Protein AF-A0A378I424-F1 (afdb_monomer_lite)

InterPro domains:
  IPR012902 Prokaryotic N-terminal methylation site [TIGR02532] (22-36)
  IPR013545 Type II secretion system protein GspG, C-terminal [PF08334] (87-137)
  IPR045584 Pilin-like [SSF54523] (88-138)

Foldseek 3Di:
DDDDDPPPDDDDDDDDDDPDPDDPPPVNVVVVVVVVVVVCCVVVPPPCVVVVVVVVVPDDDPDVVVVVVVVVVPPADPVCPVVVDPPLQVLLVVLQVVQCVQQVDGDDQVCKSVCLQDQDPDPVGGPRDDNSDPDHPLQWTWDADPNDTDIDGNVDPPPVPVPPVVVCVVVVVDPSD

Structure (mmCIF, N/CA/C/O backbone):
data_AF-A0A378I424-F1
#
_entry.id   AF-A0A378I424-F1
#
loop_
_atom_site.group_PDB
_atom_site.id
_atom_site.type_symbol
_atom_site.label_atom_id
_atom_site.label_alt_id
_atom_site.label_comp_id
_atom_site.label_asym_id
_atom_site.label_entity_id
_atom_site.label_seq_id
_atom_site.pdbx_PDB_ins_code
_atom_site.Cartn_x
_atom_site.Cartn_y
_atom_site.Cartn_z
_atom_site.occupancy
_atom_site.B_iso_or_equiv
_atom_site.auth_seq_id
_atom_site.auth_comp_id
_atom_site.auth_asym_id
_atom_site.auth_atom_id
_atom_site.pdbx_PDB_model_num
ATOM 1 N N . MET A 1 1 ? 49.996 -56.940 16.414 1.00 43.50 1 MET A N 1
ATOM 2 C CA . MET A 1 1 ? 50.485 -55.545 16.326 1.00 43.50 1 MET A CA 1
ATOM 3 C C . MET A 1 1 ? 49.310 -54.695 15.847 1.00 43.50 1 MET A C 1
ATOM 5 O O . MET A 1 1 ? 49.081 -54.644 14.656 1.00 43.50 1 MET A O 1
ATOM 9 N N . SER A 1 2 ? 48.329 -54.280 16.655 1.00 46.53 2 SER A N 1
ATOM 10 C CA . SER A 1 2 ? 48.355 -53.325 17.777 1.00 46.53 2 SER A CA 1
ATOM 11 C C . SER A 1 2 ? 49.338 -52.179 17.561 1.00 46.53 2 SER A C 1
ATOM 13 O O . SER A 1 2 ? 50.539 -52.419 17.642 1.00 46.53 2 SER A O 1
ATOM 15 N N . ILE A 1 3 ? 48.830 -50.975 17.277 1.00 44.88 3 ILE A N 1
ATOM 16 C CA . ILE A 1 3 ? 48.801 -49.848 18.229 1.00 44.88 3 ILE A CA 1
ATOM 17 C C . ILE A 1 3 ? 48.061 -48.660 17.571 1.00 44.88 3 ILE A C 1
ATOM 19 O O . ILE A 1 3 ? 48.469 -48.132 16.540 1.00 44.88 3 ILE A O 1
ATOM 23 N N . ARG A 1 4 ? 46.943 -48.260 18.198 1.00 52.00 4 ARG A N 1
ATOM 24 C CA . ARG A 1 4 ? 46.318 -46.929 18.101 1.00 52.00 4 ARG A CA 1
ATOM 25 C C . ARG A 1 4 ? 47.316 -45.891 18.620 1.00 52.00 4 ARG A C 1
ATOM 27 O O . ARG A 1 4 ? 47.856 -46.103 19.697 1.00 52.00 4 ARG A O 1
ATOM 34 N N . SER A 1 5 ? 47.533 -44.772 17.931 1.00 55.72 5 SER A N 1
ATOM 35 C CA . SER A 1 5 ? 48.423 -43.718 18.459 1.00 55.72 5 SER A CA 1
ATOM 36 C C . SER A 1 5 ? 48.121 -42.320 17.903 1.00 55.72 5 SER A C 1
ATOM 38 O O . SER A 1 5 ? 49.008 -41.661 17.369 1.00 55.72 5 SER A O 1
ATOM 40 N N . TRP A 1 6 ? 46.867 -41.869 17.996 1.00 43.72 6 TRP A N 1
ATOM 41 C CA . TRP A 1 6 ? 46.476 -40.497 17.618 1.00 43.72 6 TRP A CA 1
ATOM 42 C C . TRP A 1 6 ? 45.790 -39.725 18.771 1.00 43.72 6 TRP A C 1
ATOM 44 O O . TRP A 1 6 ? 45.160 -38.705 18.533 1.00 43.72 6 TRP A O 1
ATOM 54 N N . GLU A 1 7 ? 45.948 -40.156 20.032 1.00 52.97 7 GLU A N 1
ATOM 55 C CA . GLU A 1 7 ? 45.307 -39.536 21.216 1.00 52.97 7 GLU A CA 1
ATOM 56 C C . GLU A 1 7 ? 46.290 -38.980 22.274 1.00 52.97 7 GLU A C 1
ATOM 58 O O . GLU A 1 7 ? 46.062 -39.137 23.468 1.00 52.97 7 GLU A O 1
ATOM 63 N N . TYR A 1 8 ? 47.375 -38.293 21.893 1.00 55.12 8 TYR A N 1
ATOM 64 C CA . TYR A 1 8 ? 48.300 -37.711 22.893 1.00 55.12 8 TYR A CA 1
ATOM 65 C C . TYR A 1 8 ? 48.747 -36.265 22.648 1.00 55.12 8 TYR A C 1
ATOM 67 O O . TYR A 1 8 ? 49.902 -35.936 22.885 1.00 55.12 8 TYR A O 1
ATOM 75 N N . TRP A 1 9 ? 47.832 -35.370 22.264 1.00 42.31 9 TRP A N 1
ATOM 76 C CA . TRP A 1 9 ? 48.062 -33.920 22.418 1.00 42.31 9 TRP A CA 1
ATOM 77 C C . TRP A 1 9 ? 46.828 -33.163 22.927 1.00 42.31 9 TRP A C 1
ATOM 79 O O . TRP A 1 9 ? 46.537 -32.047 22.509 1.00 42.31 9 TRP A O 1
ATOM 89 N N . VAL A 1 10 ? 46.117 -33.761 23.885 1.00 54.47 10 VAL A N 1
ATOM 90 C CA . VAL A 1 10 ? 45.219 -33.026 24.782 1.00 54.47 10 VAL A CA 1
ATOM 91 C C . VAL A 1 10 ? 45.877 -33.063 26.163 1.00 54.47 10 VAL A C 1
ATOM 93 O O . VAL A 1 10 ? 46.121 -34.153 26.676 1.00 54.47 10 VAL A O 1
ATOM 96 N N . HIS A 1 11 ? 46.149 -31.881 26.731 1.00 53.56 11 HIS A N 1
ATOM 97 C CA . HIS A 1 11 ? 46.766 -31.580 28.043 1.00 53.56 11 HIS A CA 1
ATOM 98 C C . H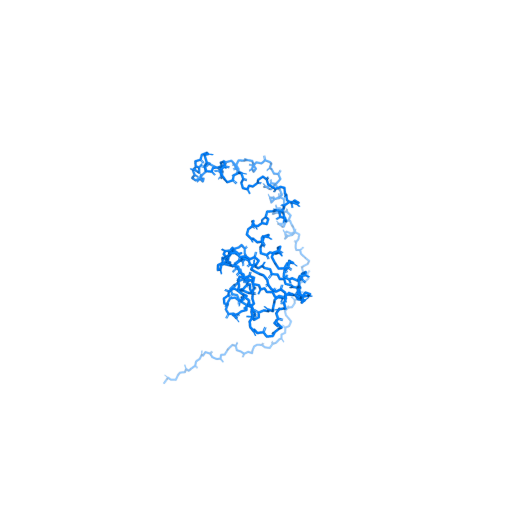IS A 1 11 ? 48.288 -31.329 28.076 1.00 53.56 11 HIS A C 1
ATOM 100 O O . HIS A 1 11 ? 49.056 -32.123 28.613 1.00 53.56 11 HIS A O 1
ATOM 106 N N . ALA A 1 12 ? 48.709 -30.132 27.655 1.00 52.84 12 ALA A N 1
ATOM 107 C CA . ALA A 1 12 ? 49.857 -29.468 28.279 1.00 52.84 12 ALA A CA 1
ATOM 108 C C . ALA A 1 12 ? 49.337 -28.386 29.256 1.00 52.84 12 ALA A C 1
ATOM 110 O O . ALA A 1 12 ? 48.545 -27.537 28.840 1.00 52.84 12 ALA A O 1
ATOM 111 N N . PRO A 1 13 ? 49.720 -28.417 30.548 1.00 53.84 13 PRO A N 1
ATOM 112 C CA . PRO A 1 13 ? 49.239 -27.482 31.562 1.00 53.84 13 PRO A CA 1
ATOM 113 C C . PRO A 1 13 ? 49.987 -26.139 31.523 1.00 53.84 13 PRO A C 1
ATOM 115 O O . PRO A 1 13 ? 51.194 -26.071 31.294 1.00 53.84 13 PRO A O 1
ATOM 118 N N . LEU A 1 14 ? 49.229 -25.076 31.791 1.00 63.03 14 LEU A N 1
ATOM 119 C CA . LEU A 1 14 ? 49.613 -23.664 31.837 1.00 63.03 14 LEU A CA 1
ATOM 120 C C . LEU A 1 14 ? 50.903 -23.393 32.629 1.00 63.03 14 LEU A C 1
ATOM 122 O O . LEU A 1 14 ? 50.974 -23.691 33.820 1.00 63.03 14 LEU A O 1
ATOM 126 N N . ARG A 1 15 ? 51.859 -22.683 32.018 1.00 53.28 15 ARG A N 1
ATOM 127 C CA . ARG A 1 15 ? 52.754 -21.768 32.742 1.00 53.28 15 ARG A CA 1
ATOM 128 C C . ARG A 1 15 ? 53.258 -20.657 31.821 1.00 53.28 15 ARG A C 1
ATOM 130 O O . ARG A 1 15 ? 53.981 -20.920 30.870 1.00 53.28 15 ARG A O 1
ATOM 137 N N . ASN A 1 16 ? 52.836 -19.435 32.145 1.00 48.44 16 ASN A N 1
ATOM 138 C CA . ASN A 1 16 ? 53.375 -18.130 31.759 1.00 48.44 16 ASN A CA 1
ATOM 139 C C . ASN A 1 16 ? 54.609 -18.154 30.847 1.00 48.44 16 ASN A C 1
ATOM 141 O O . ASN A 1 16 ? 55.742 -18.215 31.324 1.00 48.44 16 ASN A O 1
ATOM 145 N N . ILE A 1 17 ? 54.385 -17.966 29.548 1.00 50.22 17 ILE A N 1
ATOM 146 C CA . ILE A 1 17 ? 55.401 -17.384 28.676 1.00 50.22 17 ILE A CA 1
ATOM 147 C C . ILE A 1 17 ? 55.108 -15.887 28.647 1.00 50.22 17 ILE A C 1
ATOM 149 O O . ILE A 1 17 ? 54.232 -15.423 27.929 1.00 50.22 17 ILE A O 1
ATOM 153 N N . PHE A 1 18 ? 55.781 -15.187 29.557 1.00 50.66 18 PHE A N 1
ATOM 154 C CA . PHE A 1 18 ? 56.266 -13.818 29.418 1.00 50.66 18 PHE A CA 1
ATOM 155 C C . PHE A 1 18 ? 55.554 -12.948 28.366 1.00 50.66 18 PHE A C 1
ATOM 157 O O . PHE A 1 18 ? 55.851 -13.025 27.174 1.00 50.66 18 PHE A O 1
ATOM 164 N N . TYR A 1 19 ? 54.723 -12.011 28.839 1.00 45.47 19 TYR A N 1
ATOM 165 C CA . TYR A 1 19 ? 54.599 -10.708 28.188 1.00 45.47 19 TYR A CA 1
ATOM 166 C C . TYR A 1 19 ? 56.014 -10.139 28.068 1.00 45.47 19 TYR A C 1
ATOM 168 O O . TYR A 1 19 ? 56.591 -9.678 29.051 1.00 45.47 19 TYR A O 1
ATOM 176 N N . HIS A 1 20 ? 56.623 -10.256 26.892 1.00 39.72 20 HIS A N 1
ATOM 177 C CA . HIS A 1 20 ? 57.903 -9.620 26.657 1.00 39.72 20 HIS A CA 1
ATOM 178 C C . HIS A 1 20 ? 57.638 -8.115 26.569 1.00 39.72 20 HIS A C 1
ATOM 180 O O . HIS A 1 20 ? 56.918 -7.672 25.680 1.00 39.72 20 HIS A O 1
ATOM 186 N N . GLU A 1 21 ? 58.234 -7.351 27.487 1.00 50.88 21 GLU A N 1
ATOM 187 C CA . GLU A 1 21 ? 58.228 -5.882 27.623 1.00 50.88 21 GLU A CA 1
ATOM 188 C C . GLU A 1 21 ? 58.843 -5.134 26.416 1.00 50.88 21 GLU A C 1
ATOM 190 O O . GLU A 1 21 ? 59.567 -4.151 26.560 1.00 50.88 21 GLU A O 1
ATOM 195 N N . LYS A 1 22 ? 58.619 -5.601 25.189 1.00 54.66 22 LYS A N 1
ATOM 196 C CA . LYS A 1 22 ? 58.992 -4.876 23.979 1.00 54.66 22 LYS A CA 1
ATOM 197 C C . LYS A 1 22 ? 57.829 -3.955 23.658 1.00 54.66 22 LYS A C 1
ATOM 199 O O . LYS A 1 22 ? 56.868 -4.367 23.017 1.00 54.66 22 LYS A O 1
ATOM 204 N N . GLY A 1 23 ? 57.913 -2.713 24.137 1.00 61.25 23 GLY A N 1
ATOM 205 C CA . GLY A 1 23 ? 57.142 -1.624 23.544 1.00 61.25 23 GLY A CA 1
ATOM 206 C C . GLY A 1 23 ? 57.239 -1.729 22.022 1.00 61.25 23 GLY A C 1
ATOM 207 O O . GLY A 1 23 ? 58.305 -2.093 21.519 1.00 61.25 23 GLY A O 1
ATOM 208 N N . PHE A 1 24 ? 56.112 -1.494 21.339 1.00 59.94 24 PHE A N 1
ATOM 209 C CA . PHE A 1 24 ? 55.985 -1.500 19.878 1.00 59.94 24 PHE A CA 1
ATOM 210 C C . PHE A 1 24 ? 57.299 -1.028 19.263 1.00 59.94 24 PHE A C 1
ATOM 212 O O . PHE A 1 24 ? 57.731 0.104 19.509 1.00 59.94 24 PH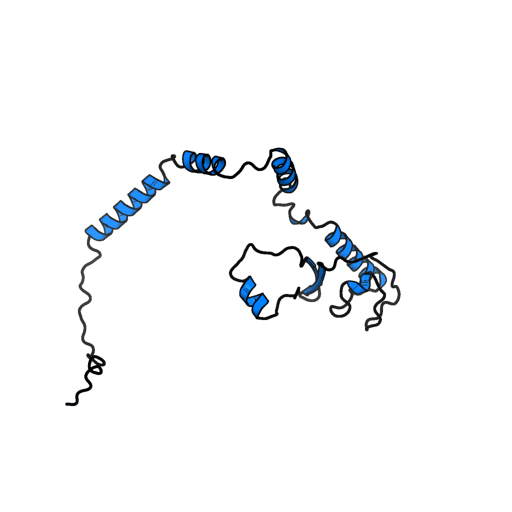E A O 1
ATOM 219 N N . THR A 1 25 ? 58.011 -1.933 18.598 1.00 75.94 25 THR A N 1
ATOM 220 C CA . THR A 1 25 ? 59.382 -1.627 18.195 1.00 75.94 25 THR A CA 1
ATOM 221 C C . THR A 1 25 ? 59.326 -0.433 17.244 1.00 75.94 25 THR A C 1
ATOM 223 O O . THR A 1 25 ? 58.438 -0.361 16.396 1.00 75.94 25 THR A O 1
ATOM 226 N N . MET A 1 26 ? 60.238 0.539 17.375 1.00 73.06 26 MET A N 1
ATOM 227 C CA . MET A 1 26 ? 60.223 1.760 16.541 1.00 73.06 26 MET A CA 1
ATOM 228 C C . MET A 1 26 ? 60.135 1.440 15.038 1.00 73.06 26 MET A C 1
ATOM 230 O O . MET A 1 26 ? 59.597 2.223 14.260 1.00 73.06 26 MET A O 1
ATOM 234 N N . ILE A 1 27 ? 60.612 0.259 14.638 1.00 85.31 27 ILE A N 1
ATOM 235 C CA . ILE A 1 27 ? 60.536 -0.237 13.269 1.00 85.31 27 ILE A CA 1
ATOM 236 C C . ILE A 1 27 ? 59.108 -0.607 12.830 1.00 85.31 27 ILE A C 1
ATOM 238 O O . ILE A 1 27 ? 58.742 -0.301 11.701 1.00 85.31 27 ILE A O 1
ATOM 242 N N . GLU A 1 28 ? 58.266 -1.175 13.699 1.00 81.25 28 GLU A N 1
ATOM 243 C CA . GLU A 1 28 ? 56.861 -1.482 13.382 1.00 81.25 28 GLU A CA 1
ATOM 244 C C . GLU A 1 28 ? 56.045 -0.204 13.159 1.00 81.25 28 GLU A C 1
ATOM 246 O O . GLU A 1 28 ? 55.270 -0.124 12.207 1.00 81.25 28 GLU A O 1
ATOM 251 N N . ILE A 1 29 ? 56.269 0.831 13.975 1.00 84.94 29 ILE A N 1
ATOM 252 C CA . ILE A 1 29 ? 55.592 2.128 13.814 1.00 84.94 29 ILE A CA 1
ATOM 253 C C . ILE A 1 29 ? 56.029 2.802 12.506 1.00 84.94 29 ILE A C 1
ATOM 255 O O . ILE A 1 29 ? 55.191 3.324 11.768 1.00 84.94 29 ILE A O 1
ATOM 259 N N . LEU A 1 30 ? 57.324 2.750 12.176 1.00 87.38 30 LEU A N 1
ATOM 260 C CA . LEU A 1 30 ? 57.843 3.291 10.918 1.00 87.38 30 LEU A CA 1
ATOM 261 C C . LEU A 1 30 ? 57.257 2.573 9.696 1.00 87.38 30 LEU A C 1
ATOM 263 O O . LEU A 1 30 ? 56.902 3.238 8.723 1.00 87.38 30 LEU A O 1
ATOM 267 N N . LEU A 1 31 ? 57.089 1.247 9.752 1.00 87.94 31 LEU A N 1
ATOM 268 C CA . LEU A 1 31 ? 56.455 0.487 8.671 1.00 87.94 31 LEU A CA 1
ATOM 269 C C . LEU A 1 31 ? 54.992 0.897 8.470 1.00 87.94 31 LEU A C 1
ATOM 271 O O . LEU A 1 31 ? 54.576 1.116 7.332 1.00 87.94 31 LEU A O 1
ATOM 275 N N . VAL A 1 32 ? 54.230 1.078 9.551 1.00 87.12 32 VAL A N 1
ATOM 276 C CA . VAL A 1 32 ? 52.831 1.530 9.467 1.00 87.12 32 VAL A CA 1
ATOM 277 C C . VAL A 1 32 ? 52.740 2.941 8.878 1.00 87.12 32 VAL A C 1
ATOM 279 O O . VAL A 1 32 ? 51.911 3.176 8.002 1.00 87.12 32 VAL A O 1
ATOM 282 N N . ILE A 1 33 ? 53.617 3.864 9.287 1.00 91.12 33 ILE A N 1
ATOM 283 C CA . ILE A 1 33 ? 53.636 5.243 8.770 1.00 91.12 33 ILE A CA 1
ATOM 284 C C . ILE A 1 33 ? 54.001 5.278 7.280 1.00 91.12 33 ILE A C 1
ATOM 286 O O . ILE A 1 33 ? 53.339 5.976 6.515 1.00 91.12 33 ILE A O 1
ATOM 290 N N . ILE A 1 34 ? 55.006 4.513 6.841 1.00 92.88 34 ILE A N 1
ATOM 291 C CA . ILE A 1 34 ? 55.406 4.451 5.424 1.00 92.88 34 ILE A CA 1
ATOM 292 C C . ILE A 1 34 ? 54.263 3.905 4.564 1.00 92.88 34 ILE A C 1
ATOM 294 O O . ILE A 1 34 ? 53.966 4.471 3.511 1.00 92.88 34 ILE A O 1
ATOM 298 N N . ILE A 1 35 ? 53.588 2.850 5.027 1.00 91.94 35 ILE A N 1
ATOM 299 C CA . ILE A 1 35 ? 52.420 2.282 4.345 1.00 91.94 35 ILE A CA 1
ATOM 300 C C . ILE A 1 35 ? 51.300 3.326 4.264 1.00 91.94 35 ILE A C 1
ATOM 302 O O . ILE A 1 35 ? 50.731 3.537 3.194 1.00 91.94 35 ILE A O 1
ATOM 306 N N . PHE A 1 36 ? 51.016 4.033 5.359 1.00 90.38 36 PHE A N 1
ATOM 307 C CA . PHE A 1 36 ? 49.969 5.053 5.393 1.00 90.38 36 PHE A CA 1
ATOM 308 C C . PHE A 1 36 ? 50.284 6.242 4.471 1.00 90.38 36 PHE A C 1
ATOM 310 O O . PHE A 1 36 ? 49.405 6.706 3.751 1.00 90.38 36 PHE A O 1
ATOM 317 N N . ILE A 1 37 ? 51.543 6.692 4.417 1.00 90.19 37 ILE A N 1
ATOM 318 C CA . ILE A 1 37 ? 52.000 7.744 3.494 1.00 90.19 37 ILE A CA 1
ATOM 319 C C . ILE A 1 37 ? 51.903 7.271 2.042 1.00 90.19 37 ILE A C 1
ATOM 321 O O . ILE A 1 37 ? 51.453 8.031 1.191 1.00 90.19 37 ILE A O 1
ATOM 325 N N . PHE A 1 38 ? 52.270 6.023 1.748 1.00 88.75 38 PHE A N 1
ATOM 326 C CA . PHE A 1 38 ? 52.137 5.448 0.409 1.00 88.75 38 PHE A CA 1
ATOM 327 C C . PHE A 1 38 ? 50.675 5.423 -0.050 1.00 88.75 38 PHE A C 1
ATOM 329 O O . PHE A 1 38 ? 50.370 5.851 -1.164 1.00 88.75 38 PHE A O 1
ATOM 336 N N . PHE A 1 39 ? 49.760 5.017 0.834 1.00 85.12 39 PHE A N 1
ATOM 337 C CA . PHE A 1 39 ? 48.325 5.092 0.575 1.00 85.12 39 PHE A CA 1
ATOM 338 C C . PHE A 1 39 ? 47.859 6.538 0.391 1.00 85.12 39 PHE A C 1
ATOM 340 O O . PHE A 1 39 ? 47.186 6.831 -0.591 1.00 85.12 39 PHE A O 1
ATOM 347 N N . ILE A 1 40 ? 48.269 7.469 1.253 1.00 84.25 40 ILE A N 1
ATOM 348 C CA . ILE A 1 40 ? 47.922 8.886 1.095 1.00 84.25 40 ILE A CA 1
ATOM 349 C C . ILE A 1 40 ? 48.431 9.424 -0.243 1.00 84.25 40 ILE A C 1
ATOM 351 O O . ILE A 1 40 ? 47.679 10.100 -0.922 1.00 84.25 40 ILE A O 1
ATOM 355 N N . VAL A 1 41 ? 49.649 9.105 -0.678 1.00 84.12 41 VAL A N 1
ATOM 356 C CA . VAL A 1 41 ? 50.190 9.571 -1.965 1.00 84.12 41 VAL A CA 1
ATOM 357 C C . VAL A 1 41 ? 49.431 8.957 -3.144 1.00 84.12 41 VAL A C 1
ATOM 359 O O . VAL A 1 41 ? 49.069 9.677 -4.071 1.00 84.12 41 VAL A O 1
ATOM 362 N N . ILE A 1 42 ? 49.117 7.661 -3.102 1.00 79.69 42 ILE A N 1
ATOM 363 C CA . ILE A 1 42 ? 48.312 7.001 -4.143 1.00 79.69 42 ILE A CA 1
ATOM 364 C C . ILE A 1 42 ? 46.915 7.618 -4.248 1.00 79.69 42 ILE A C 1
ATOM 366 O O . ILE A 1 42 ? 46.424 7.840 -5.354 1.00 79.69 42 ILE A O 1
ATOM 370 N N . PHE A 1 43 ? 46.281 7.906 -3.112 1.00 73.00 43 PHE A N 1
ATOM 371 C CA . PHE A 1 43 ? 44.915 8.426 -3.063 1.00 73.00 43 PHE A CA 1
ATOM 372 C C . PHE A 1 43 ? 44.833 9.960 -3.192 1.00 73.00 43 PHE A C 1
ATOM 374 O O . PHE A 1 43 ? 43.800 10.471 -3.620 1.00 73.00 43 PHE A O 1
ATOM 381 N N . ALA A 1 44 ? 45.901 10.700 -2.872 1.00 72.06 44 ALA A N 1
ATOM 382 C CA . ALA A 1 44 ? 45.962 12.164 -2.942 1.00 72.06 44 ALA A CA 1
ATOM 383 C C . ALA A 1 44 ? 46.604 12.698 -4.230 1.00 72.06 44 ALA A C 1
ATOM 385 O O . ALA A 1 44 ? 46.474 13.890 -4.511 1.00 72.06 44 ALA A O 1
ATOM 386 N N . LEU A 1 45 ? 47.270 11.864 -5.040 1.00 65.31 45 LEU A N 1
ATOM 387 C CA . LEU A 1 45 ? 47.695 12.286 -6.373 1.00 65.31 45 LEU A CA 1
ATOM 388 C C . LEU A 1 45 ? 46.459 12.399 -7.287 1.00 65.31 45 LEU A C 1
ATOM 390 O O . LEU A 1 45 ? 45.748 11.412 -7.499 1.00 65.31 45 LEU A O 1
ATOM 394 N N . PRO A 1 46 ? 46.177 13.584 -7.864 1.00 61.06 46 PRO A N 1
ATOM 395 C CA . PRO A 1 46 ? 44.995 13.838 -8.680 1.00 61.06 46 PRO A CA 1
ATOM 396 C C . PRO A 1 46 ? 45.186 13.240 -10.083 1.00 61.06 46 PRO A C 1
ATOM 398 O O . PRO A 1 46 ? 45.322 13.947 -11.077 1.00 61.06 46 PRO A O 1
ATOM 401 N N . GLY A 1 47 ? 45.223 11.910 -10.158 1.00 60.00 47 GLY A N 1
ATOM 402 C CA . GLY A 1 47 ? 45.356 11.120 -11.383 1.00 60.00 47 GLY A CA 1
ATOM 403 C C . GLY A 1 47 ? 44.222 10.113 -11.598 1.00 60.00 47 GLY A C 1
ATOM 404 O O . GLY A 1 47 ? 44.173 9.463 -12.636 1.00 60.00 47 GLY A O 1
ATOM 405 N N . TYR A 1 48 ? 43.254 10.013 -10.681 1.00 56.59 48 TYR A N 1
ATOM 406 C CA . TYR A 1 48 ? 42.083 9.135 -10.837 1.00 56.59 48 TYR A CA 1
ATOM 407 C C . TYR A 1 48 ? 41.119 9.590 -11.955 1.00 56.59 48 TYR A C 1
ATOM 409 O O . TYR A 1 48 ? 40.215 8.848 -12.342 1.00 56.59 48 TYR A O 1
ATOM 417 N N . LYS A 1 49 ? 41.323 10.788 -12.531 1.00 55.88 49 LYS A N 1
ATOM 418 C CA . LYS A 1 49 ? 40.513 11.327 -13.641 1.00 55.88 49 LYS A CA 1
ATOM 419 C C . LYS A 1 49 ? 40.571 10.477 -14.917 1.00 55.88 49 LYS A C 1
ATOM 421 O O . LYS A 1 49 ? 39.650 10.562 -15.727 1.00 55.88 49 LYS A O 1
ATOM 426 N N . LEU A 1 50 ? 41.608 9.655 -15.104 1.00 55.22 50 LEU A N 1
ATOM 427 C CA . LEU A 1 50 ? 41.665 8.713 -16.229 1.00 55.22 50 LEU A CA 1
ATOM 428 C C . LEU A 1 50 ? 40.847 7.434 -15.985 1.00 55.22 50 LEU A C 1
ATOM 430 O O . LEU A 1 50 ? 40.346 6.854 -16.945 1.00 55.22 50 LEU A O 1
ATOM 434 N N . TYR A 1 51 ? 40.662 7.021 -14.727 1.00 52.81 51 TYR A N 1
ATOM 435 C CA . TYR A 1 51 ? 39.934 5.794 -14.388 1.00 52.81 51 TYR A CA 1
ATOM 436 C C . TYR A 1 51 ? 38.445 5.901 -14.742 1.00 52.81 51 TYR A C 1
ATOM 438 O O . TYR A 1 51 ? 37.890 5.016 -15.388 1.00 52.81 51 TYR A O 1
ATOM 446 N N . HIS A 1 52 ? 37.824 7.043 -14.428 1.00 55.28 52 HIS A N 1
ATOM 447 C CA . HIS A 1 52 ? 36.449 7.348 -14.840 1.00 55.28 52 HIS A CA 1
ATOM 448 C C . HIS A 1 52 ? 36.284 7.352 -16.371 1.00 55.28 52 HIS A C 1
ATOM 450 O O . HIS A 1 52 ? 35.256 6.927 -16.887 1.00 55.28 52 HIS A O 1
ATOM 456 N N . LYS A 1 53 ? 37.298 7.827 -17.107 1.00 55.59 53 LYS A N 1
ATOM 457 C CA . LYS A 1 53 ? 37.229 7.983 -18.566 1.00 55.59 53 LYS A CA 1
ATOM 458 C C . LYS A 1 53 ? 37.349 6.654 -19.318 1.00 55.59 53 LYS A C 1
ATOM 460 O O . LYS A 1 53 ? 36.732 6.492 -20.360 1.00 55.59 53 LYS A O 1
ATOM 465 N N . TRP A 1 54 ? 38.130 5.705 -18.805 1.00 52.34 54 TRP A N 1
ATOM 466 C CA . TRP A 1 54 ? 38.242 4.378 -19.418 1.00 52.34 54 TRP A CA 1
ATOM 467 C C . TRP A 1 54 ? 36.985 3.527 -19.168 1.00 52.34 54 TRP A C 1
ATOM 469 O O . TRP A 1 54 ? 36.519 2.831 -20.067 1.00 52.34 54 TRP A O 1
ATOM 479 N N . PHE A 1 55 ? 36.371 3.649 -17.985 1.00 57.25 55 PHE A N 1
ATOM 480 C CA . PHE A 1 55 ? 35.151 2.910 -17.640 1.00 57.25 55 PHE A CA 1
ATOM 481 C C . PHE A 1 55 ? 33.889 3.378 -18.387 1.00 57.25 55 PHE A C 1
ATOM 483 O O . PHE A 1 55 ? 32.964 2.585 -18.548 1.00 57.25 55 PHE A O 1
ATOM 490 N N . SER A 1 56 ? 33.837 4.622 -18.880 1.00 54.09 56 SER A N 1
ATOM 491 C CA . SER A 1 56 ? 32.709 5.107 -19.694 1.00 54.09 56 SER A CA 1
ATOM 492 C C . SER A 1 56 ? 32.715 4.592 -21.136 1.00 54.09 56 SER A C 1
ATOM 494 O O . SER A 1 56 ? 31.679 4.623 -21.791 1.00 54.09 56 SER A O 1
ATOM 496 N N . GLU A 1 57 ? 33.863 4.127 -21.632 1.00 52.72 57 GLU A N 1
ATOM 497 C CA . GLU A 1 57 ? 34.054 3.755 -23.042 1.00 52.72 57 GLU A CA 1
ATOM 498 C C . GLU A 1 57 ? 33.878 2.243 -23.290 1.00 52.72 57 GLU A C 1
ATOM 500 O O . GLU A 1 57 ? 33.642 1.816 -24.415 1.00 52.72 57 GLU A O 1
ATOM 505 N N . ALA A 1 58 ? 33.986 1.416 -22.242 1.00 54.75 58 ALA A N 1
ATOM 506 C CA . ALA A 1 58 ? 33.968 -0.048 -22.349 1.00 54.75 58 ALA A CA 1
ATOM 507 C C . ALA A 1 58 ? 32.575 -0.686 -22.159 1.00 54.75 58 ALA A C 1
ATOM 509 O O . ALA A 1 58 ? 32.431 -1.899 -22.309 1.00 54.75 58 ALA A O 1
ATOM 510 N N . SER A 1 59 ? 31.548 0.107 -21.835 1.00 55.44 59 SER A N 1
ATOM 511 C CA . SER A 1 59 ? 30.163 -0.367 -21.741 1.00 55.44 59 SER A CA 1
ATOM 512 C C . SER A 1 59 ? 29.456 -0.150 -23.080 1.00 55.44 59 SER A C 1
ATOM 514 O O . SER A 1 59 ? 29.460 0.955 -23.616 1.00 55.44 59 SER A O 1
ATOM 516 N N . SER A 1 60 ? 28.879 -1.217 -23.635 1.00 62.66 60 SER A N 1
ATOM 517 C CA . SER A 1 60 ? 28.157 -1.253 -24.916 1.00 62.66 60 SER A CA 1
ATOM 518 C C . SER A 1 60 ? 27.282 -0.011 -25.163 1.00 62.66 60 SER A C 1
ATOM 520 O O . SER A 1 60 ? 26.544 0.380 -24.251 1.00 62.66 60 SER A O 1
ATOM 522 N N . PRO A 1 61 ? 27.280 0.585 -26.373 1.00 54.66 61 PRO A N 1
ATOM 523 C CA . PRO A 1 61 ? 26.501 1.786 -26.635 1.00 54.66 61 PRO A CA 1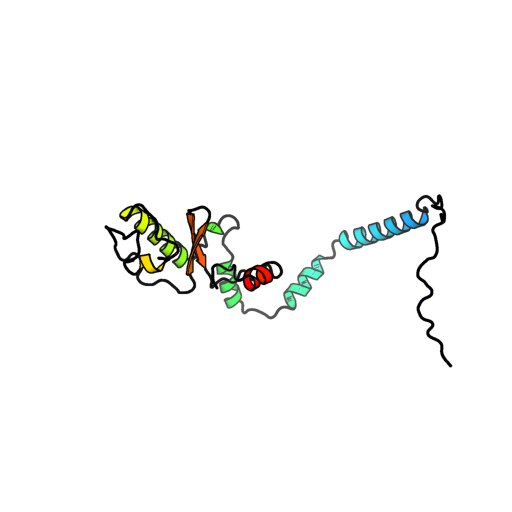
ATOM 524 C C . PRO A 1 61 ? 25.007 1.452 -26.646 1.00 54.66 61 PRO A C 1
ATOM 526 O O . PRO A 1 61 ? 24.463 0.958 -27.632 1.00 54.66 61 PRO A O 1
ATOM 529 N N . ILE A 1 62 ? 24.326 1.765 -25.545 1.00 59.25 62 ILE A N 1
ATOM 530 C CA . ILE A 1 62 ? 22.894 2.060 -25.562 1.00 59.25 62 ILE A CA 1
ATOM 531 C C . ILE A 1 62 ? 22.711 3.138 -26.637 1.00 59.25 62 ILE A C 1
ATOM 533 O O . ILE A 1 62 ? 23.394 4.164 -26.609 1.00 59.25 62 ILE A O 1
ATOM 537 N N . THR A 1 63 ? 21.867 2.887 -27.640 1.00 61.38 63 THR A N 1
ATOM 538 C CA . THR A 1 63 ? 21.638 3.860 -28.713 1.00 61.38 63 THR A CA 1
ATOM 539 C C . THR A 1 63 ? 21.179 5.181 -28.099 1.00 61.38 63 THR A C 1
ATOM 541 O O . THR A 1 63 ? 20.456 5.202 -27.104 1.00 61.38 63 THR A O 1
ATOM 544 N N . LYS A 1 64 ? 21.600 6.307 -28.681 1.00 65.38 64 LYS A N 1
ATOM 545 C CA . LYS A 1 64 ? 21.315 7.651 -28.144 1.00 65.38 64 LYS A CA 1
ATOM 546 C C . LYS A 1 64 ? 19.812 7.900 -27.917 1.00 65.38 64 LYS A C 1
ATOM 548 O O . LYS A 1 64 ? 19.443 8.649 -27.021 1.00 65.38 64 LYS A O 1
ATOM 553 N N . GLU A 1 65 ? 18.958 7.203 -28.665 1.00 65.31 65 GLU A N 1
ATOM 554 C CA . GLU A 1 65 ? 17.501 7.172 -28.488 1.00 65.31 65 GLU A CA 1
ATOM 555 C C . GLU A 1 65 ? 17.066 6.455 -27.199 1.00 65.31 65 GLU A C 1
ATOM 557 O O . GLU A 1 65 ? 16.222 6.952 -26.456 1.00 65.31 65 GLU A O 1
ATOM 562 N N . GLN A 1 66 ? 17.672 5.309 -26.875 1.00 61.62 66 GLN A N 1
ATOM 563 C CA . GLN A 1 66 ? 17.418 4.623 -25.607 1.00 61.62 66 GLN A CA 1
ATOM 564 C C . GLN A 1 66 ? 17.992 5.390 -24.416 1.00 61.62 66 GLN A C 1
ATOM 566 O O . GLN A 1 66 ? 17.398 5.393 -23.341 1.00 61.62 66 GLN A O 1
ATOM 571 N N . GLN A 1 67 ? 19.087 6.120 -24.615 1.00 59.47 67 GLN A N 1
ATOM 572 C CA . GLN A 1 67 ? 19.620 7.038 -23.612 1.00 59.47 67 GLN A CA 1
ATOM 573 C C . GLN A 1 67 ? 18.670 8.203 -23.328 1.00 59.47 67 GLN A C 1
ATOM 575 O O . GLN A 1 67 ? 18.497 8.547 -22.163 1.00 59.47 67 GLN A O 1
ATOM 580 N N . GLN A 1 68 ? 17.972 8.731 -24.337 1.00 63.34 68 GLN A N 1
ATOM 581 C CA . GLN A 1 68 ? 16.902 9.711 -24.125 1.00 63.34 68 GLN A CA 1
ATOM 582 C C . GLN A 1 68 ? 15.693 9.113 -23.393 1.00 63.34 68 GLN A C 1
ATOM 584 O O . GLN A 1 68 ? 15.155 9.765 -22.501 1.00 63.34 68 GLN A O 1
ATOM 589 N N . MET A 1 69 ? 15.314 7.863 -23.685 1.00 54.19 69 MET A N 1
ATOM 590 C CA . MET A 1 69 ? 14.227 7.175 -22.965 1.00 54.19 69 MET A CA 1
ATOM 591 C C . MET A 1 69 ? 14.574 6.857 -21.498 1.00 54.19 69 MET A C 1
ATOM 593 O O . MET A 1 69 ? 13.704 6.895 -20.626 1.00 54.19 69 MET A O 1
ATOM 597 N N . ILE A 1 70 ? 15.844 6.575 -21.197 1.00 62.59 70 ILE A N 1
ATOM 598 C CA . ILE A 1 70 ? 16.329 6.349 -19.826 1.00 62.59 70 ILE A CA 1
ATOM 599 C C . ILE A 1 70 ? 16.494 7.687 -19.084 1.00 62.59 70 ILE A C 1
ATOM 601 O O . ILE A 1 70 ? 16.094 7.798 -17.926 1.00 62.59 70 ILE A O 1
ATOM 605 N N . GLN A 1 71 ? 16.983 8.733 -19.756 1.00 59.69 71 GLN A N 1
ATOM 606 C CA . GLN A 1 71 ? 17.148 10.074 -19.178 1.00 59.69 71 GLN A CA 1
ATOM 607 C C . GLN A 1 71 ? 15.813 10.773 -18.898 1.00 59.69 71 GLN A C 1
ATOM 609 O O . GLN A 1 71 ? 15.684 11.438 -17.866 1.00 59.69 71 GLN A O 1
ATOM 614 N N . SER A 1 72 ? 14.783 10.555 -19.725 1.00 57.22 72 SER A N 1
ATOM 615 C CA . SER A 1 72 ? 13.426 11.028 -19.417 1.00 57.22 72 SER A CA 1
ATOM 616 C C . SER A 1 72 ? 12.843 10.377 -18.161 1.00 57.22 72 SER A C 1
ATOM 618 O O . SER A 1 72 ? 11.920 10.917 -17.562 1.00 57.22 72 SER A O 1
ATOM 620 N N . LYS A 1 73 ? 13.396 9.236 -17.733 1.00 61.75 73 LYS A N 1
ATOM 621 C CA . LYS A 1 73 ? 12.984 8.531 -16.517 1.00 61.75 73 LYS A CA 1
ATOM 622 C C . LYS A 1 73 ? 13.727 9.002 -15.257 1.00 61.75 73 LYS A C 1
ATOM 624 O O . LYS A 1 73 ? 13.328 8.628 -14.162 1.00 61.75 73 LYS A O 1
ATOM 629 N N . GLN A 1 74 ? 14.796 9.795 -15.397 1.00 58.50 74 GLN A N 1
ATOM 630 C CA . GLN A 1 74 ? 15.714 10.158 -14.303 1.00 58.50 74 GLN A CA 1
ATOM 631 C C . GLN A 1 74 ? 15.828 11.670 -14.030 1.00 58.50 74 GLN A C 1
ATOM 633 O O . GLN A 1 74 ? 16.612 12.070 -13.176 1.00 58.50 74 GLN A O 1
ATOM 638 N N . THR A 1 75 ? 15.036 12.523 -14.689 1.00 43.66 75 THR A N 1
ATOM 639 C CA . THR A 1 75 ? 14.979 13.973 -14.390 1.00 43.66 75 THR A CA 1
ATOM 640 C C . THR A 1 75 ? 13.837 14.284 -13.423 1.00 43.66 75 THR A C 1
ATOM 642 O O . THR A 1 75 ? 12.953 15.081 -13.717 1.00 43.66 75 THR A O 1
ATOM 645 N N . ILE A 1 76 ? 13.811 13.604 -12.280 1.00 55.69 76 ILE A N 1
ATOM 646 C CA . ILE A 1 76 ? 12.891 13.928 -11.190 1.00 55.69 76 ILE A CA 1
ATOM 647 C C . ILE A 1 76 ? 13.756 14.048 -9.935 1.00 55.69 76 ILE A C 1
ATOM 649 O O . ILE A 1 76 ? 14.424 13.094 -9.545 1.00 55.69 76 ILE A O 1
ATOM 653 N N . GLU A 1 77 ? 13.849 15.272 -9.408 1.00 56.09 77 GLU A N 1
ATOM 654 C CA . GLU A 1 77 ? 14.672 15.666 -8.259 1.00 56.09 77 GLU A CA 1
ATOM 655 C C . GLU A 1 77 ? 14.595 14.662 -7.093 1.00 56.09 77 GLU A C 1
ATOM 657 O O . GLU A 1 77 ? 13.529 14.108 -6.830 1.00 56.09 77 GLU A O 1
ATOM 662 N N . PRO A 1 78 ? 15.668 14.480 -6.301 1.00 50.12 78 PRO A N 1
ATOM 663 C CA . PRO A 1 78 ? 15.665 13.565 -5.155 1.00 50.12 78 PRO A CA 1
ATOM 664 C C . PRO A 1 78 ? 14.738 13.989 -3.994 1.00 50.12 78 PRO A C 1
ATOM 666 O O . PRO A 1 78 ? 14.608 13.242 -3.031 1.00 50.12 78 PRO A O 1
ATOM 669 N N . ALA A 1 79 ? 14.068 15.146 -4.079 1.00 47.91 79 ALA A N 1
ATOM 670 C CA . ALA A 1 79 ? 12.966 15.547 -3.191 1.00 47.91 79 ALA A CA 1
ATOM 671 C C . ALA A 1 79 ? 11.565 15.177 -3.739 1.00 47.91 79 ALA A C 1
ATOM 673 O O . ALA A 1 79 ? 10.572 15.326 -3.039 1.00 47.91 79 ALA A O 1
ATOM 674 N N . LEU A 1 80 ? 11.496 14.692 -4.980 1.00 53.31 80 LEU A N 1
ATOM 675 C CA . LEU A 1 80 ? 10.295 14.487 -5.798 1.00 53.31 80 LEU A CA 1
ATOM 676 C C . LEU A 1 80 ? 10.115 12.989 -6.149 1.00 53.31 80 LEU A C 1
ATOM 678 O O . LEU A 1 80 ? 9.322 12.610 -7.005 1.00 53.31 80 LEU A O 1
ATOM 682 N N . VAL A 1 81 ? 10.853 12.101 -5.470 1.00 52.97 81 VAL A N 1
ATOM 683 C CA . VAL A 1 81 ? 10.725 10.636 -5.607 1.00 52.97 81 VAL A CA 1
ATOM 684 C C . VAL A 1 81 ? 9.433 10.120 -4.960 1.00 52.97 81 VAL A C 1
ATOM 686 O O . VAL A 1 81 ? 8.895 9.111 -5.410 1.00 52.97 81 VAL A O 1
ATOM 689 N N . ASP A 1 82 ? 8.869 10.853 -3.994 1.00 49.53 82 ASP A N 1
ATOM 690 C CA . ASP A 1 82 ? 7.502 10.617 -3.507 1.00 49.53 82 ASP A CA 1
ATOM 691 C C . ASP A 1 82 ? 6.434 10.918 -4.586 1.00 49.53 82 ASP A C 1
ATOM 693 O O . ASP A 1 82 ? 5.330 10.369 -4.529 1.00 49.53 82 ASP A O 1
ATOM 697 N N . ASP A 1 83 ? 6.773 11.722 -5.603 1.00 48.94 83 ASP A N 1
ATOM 698 C CA . ASP A 1 83 ? 5.861 12.161 -6.668 1.00 48.94 83 ASP A CA 1
ATOM 699 C C . ASP A 1 83 ? 5.903 11.271 -7.924 1.00 48.94 83 ASP A C 1
ATOM 701 O O . ASP A 1 83 ? 4.983 11.329 -8.744 1.00 48.94 83 ASP A O 1
ATOM 705 N N . VAL A 1 84 ? 6.880 10.359 -8.067 1.00 57.06 84 VAL A N 1
ATOM 706 C CA . VAL A 1 84 ? 6.839 9.293 -9.100 1.00 57.06 84 VAL A CA 1
ATOM 707 C C . VAL A 1 84 ? 6.065 8.093 -8.579 1.00 57.06 84 VAL A C 1
ATOM 709 O O . VAL A 1 84 ? 6.497 6.941 -8.625 1.00 57.06 84 VAL A O 1
ATOM 712 N N . LYS A 1 85 ? 4.891 8.369 -8.032 1.00 66.00 85 LYS A N 1
ATOM 713 C CA . LYS A 1 85 ? 3.973 7.328 -7.624 1.00 66.00 85 LYS A CA 1
ATOM 714 C C . LYS A 1 85 ? 3.279 6.803 -8.867 1.00 66.00 85 LYS A C 1
ATOM 716 O O . LYS A 1 85 ? 2.694 7.584 -9.618 1.00 66.00 85 LYS A O 1
ATOM 721 N N . ASP A 1 86 ? 3.342 5.491 -9.099 1.00 75.12 86 ASP A N 1
ATOM 722 C CA . ASP A 1 86 ? 2.706 4.890 -10.271 1.00 75.12 86 ASP A CA 1
ATOM 723 C C . ASP A 1 86 ? 1.265 5.392 -10.400 1.00 75.12 86 ASP A C 1
ATOM 725 O O . ASP A 1 86 ? 0.487 5.342 -9.444 1.00 75.12 86 ASP A O 1
ATOM 729 N N . ALA A 1 87 ? 0.870 5.852 -11.590 1.00 81.56 87 ALA A N 1
ATOM 730 C CA . ALA A 1 87 ? -0.476 6.391 -11.808 1.00 81.56 87 ALA A CA 1
ATOM 731 C C . ALA A 1 87 ? -1.578 5.400 -11.375 1.00 81.56 87 ALA A C 1
ATOM 733 O O . ALA A 1 87 ? -2.647 5.792 -10.907 1.00 81.56 87 ALA A O 1
ATOM 734 N N . LYS A 1 88 ? -1.293 4.095 -11.480 1.00 86.88 88 LYS A N 1
ATOM 735 C CA . LYS A 1 88 ? -2.158 3.015 -10.989 1.00 86.88 88 LYS A CA 1
ATOM 736 C C . LYS A 1 88 ? -2.217 2.956 -9.463 1.00 86.88 88 LYS A C 1
ATOM 738 O O . LYS A 1 88 ? -3.303 2.798 -8.916 1.00 86.88 88 LYS A O 1
ATOM 743 N N . LEU A 1 89 ? -1.080 3.102 -8.787 1.00 88.94 89 LEU A N 1
ATOM 744 C CA . LEU A 1 89 ? -0.999 3.129 -7.330 1.00 88.94 89 LEU A CA 1
ATOM 745 C C . LEU A 1 89 ? -1.801 4.309 -6.764 1.00 88.94 89 LEU A C 1
ATOM 747 O O . LEU A 1 89 ? -2.638 4.111 -5.886 1.00 88.94 89 LEU A O 1
ATOM 751 N N . LEU A 1 90 ? -1.633 5.502 -7.341 1.00 88.69 90 LEU A N 1
ATOM 752 C CA . LEU A 1 90 ? -2.427 6.688 -6.998 1.00 88.69 90 LEU A CA 1
ATOM 753 C C . LEU A 1 90 ? -3.933 6.455 -7.177 1.00 88.69 90 LEU A C 1
ATOM 755 O O . LEU A 1 90 ? -4.729 6.791 -6.301 1.00 88.69 90 LEU A O 1
ATOM 759 N N . ALA A 1 91 ? -4.340 5.850 -8.296 1.00 90.62 91 ALA A N 1
ATOM 760 C CA . ALA A 1 91 ? -5.747 5.552 -8.552 1.00 90.62 91 ALA A CA 1
ATOM 761 C C . ALA A 1 91 ? -6.340 4.590 -7.508 1.00 90.62 91 ALA A C 1
ATOM 763 O O . ALA A 1 91 ? -7.466 4.797 -7.052 1.00 90.62 91 ALA A O 1
ATOM 764 N N . ILE A 1 92 ? -5.584 3.564 -7.102 1.00 93.44 92 ILE A N 1
ATOM 765 C CA . ILE A 1 92 ? -6.016 2.607 -6.076 1.00 93.44 92 ILE A CA 1
ATOM 766 C C . ILE A 1 92 ? -6.144 3.290 -4.711 1.00 93.44 92 ILE A C 1
ATOM 768 O O . ILE A 1 92 ? -7.124 3.066 -4.003 1.00 93.44 92 ILE A O 1
ATOM 772 N N . GLU A 1 93 ? -5.200 4.148 -4.339 1.00 92.44 93 GLU A N 1
ATOM 773 C CA . GLU A 1 93 ? -5.275 4.880 -3.073 1.00 92.44 93 GLU A CA 1
ATOM 774 C C . GLU A 1 93 ? -6.441 5.861 -3.019 1.00 92.44 93 GLU A C 1
ATOM 776 O O . GLU A 1 93 ? -7.151 5.926 -2.014 1.00 92.44 93 GLU A O 1
ATOM 781 N N . ASN A 1 94 ? -6.688 6.580 -4.112 1.00 93.69 94 ASN A N 1
ATOM 782 C CA . ASN A 1 94 ? -7.848 7.455 -4.218 1.00 93.69 94 ASN A CA 1
ATOM 783 C C . ASN A 1 94 ? -9.150 6.654 -4.102 1.00 93.69 94 ASN A C 1
ATOM 785 O O . ASN A 1 94 ? -10.043 7.046 -3.353 1.00 93.69 94 ASN A O 1
ATOM 789 N N . ALA A 1 95 ? -9.236 5.492 -4.756 1.00 95.12 95 ALA A N 1
ATOM 790 C CA . ALA A 1 95 ? -10.376 4.587 -4.627 1.00 95.12 95 ALA A CA 1
ATOM 791 C C . ALA A 1 95 ? -10.574 4.088 -3.184 1.00 95.12 95 ALA A C 1
ATOM 793 O O . ALA A 1 95 ? -11.705 4.053 -2.702 1.00 95.12 95 ALA A O 1
ATOM 794 N N . LEU A 1 96 ? -9.496 3.758 -2.464 1.00 95.31 96 LEU A N 1
ATOM 795 C CA . LEU A 1 96 ? -9.567 3.402 -1.042 1.00 95.31 96 LEU A CA 1
ATOM 796 C C . LEU A 1 96 ? -10.098 4.563 -0.195 1.00 95.31 96 LEU A C 1
ATOM 798 O O . LEU A 1 96 ? -10.907 4.348 0.709 1.00 95.31 96 LEU A O 1
ATOM 802 N N . ASN A 1 97 ? -9.659 5.789 -0.479 1.00 95.19 97 ASN A N 1
ATOM 803 C CA . ASN A 1 97 ? -10.132 6.974 0.228 1.00 95.19 97 ASN A CA 1
ATOM 804 C C . ASN A 1 97 ? -11.619 7.226 -0.032 1.00 95.19 97 ASN A C 1
ATOM 806 O O . ASN A 1 97 ? -12.350 7.458 0.927 1.00 95.19 97 ASN A O 1
ATOM 810 N N . PHE A 1 98 ? -12.090 7.100 -1.275 1.00 95.56 98 PHE A N 1
ATOM 811 C CA . PHE A 1 98 ? -13.519 7.197 -1.588 1.00 95.56 98 PHE A CA 1
ATOM 812 C C . PHE A 1 98 ? -14.339 6.103 -0.905 1.00 95.56 98 PHE A C 1
ATOM 814 O O . PHE A 1 98 ? -15.344 6.409 -0.271 1.00 95.56 98 PHE A O 1
ATOM 821 N N . TYR A 1 99 ? -13.861 4.855 -0.918 1.00 95.44 99 TYR A N 1
ATOM 822 C CA . TYR A 1 99 ? -14.509 3.762 -0.192 1.00 95.44 99 TYR A CA 1
ATOM 823 C C . TYR A 1 99 ? -14.703 4.105 1.291 1.00 95.44 99 TYR A C 1
ATOM 825 O O . TYR A 1 99 ? -15.785 3.893 1.845 1.00 95.44 99 TYR A O 1
ATOM 833 N N . LYS A 1 100 ? -13.669 4.665 1.934 1.00 94.12 100 LYS A N 1
ATOM 834 C CA . LYS A 1 100 ? -13.751 5.115 3.326 1.00 94.12 100 LYS A CA 1
ATOM 835 C C . LYS A 1 100 ? -14.672 6.320 3.501 1.00 94.12 100 LYS A C 1
ATOM 837 O O . LYS A 1 100 ? -15.335 6.392 4.528 1.00 94.12 100 LYS A O 1
ATOM 842 N N . LEU A 1 101 ? -14.701 7.264 2.566 1.00 95.62 101 LEU A N 1
ATOM 843 C CA . LEU A 1 101 ? -15.599 8.417 2.652 1.00 95.62 101 LEU A CA 1
ATOM 844 C C . LEU A 1 101 ? -17.069 7.981 2.622 1.00 95.62 101 LEU A C 1
ATOM 846 O O . LEU A 1 101 ? -17.852 8.464 3.434 1.00 95.62 101 LEU A O 1
ATOM 850 N N . ASP A 1 102 ? -17.416 7.018 1.768 1.00 95.31 102 ASP A N 1
ATOM 851 C CA . ASP A 1 102 ? -18.801 6.555 1.621 1.00 95.31 102 ASP A CA 1
ATOM 852 C C . ASP A 1 102 ? -19.238 5.600 2.744 1.00 95.31 102 ASP A C 1
ATOM 854 O O . ASP A 1 102 ? -20.397 5.606 3.166 1.00 95.31 102 ASP A O 1
ATOM 858 N N . ASN A 1 103 ? -18.319 4.759 3.236 1.00 93.88 103 ASN A N 1
ATOM 859 C CA . ASN A 1 103 ? -18.640 3.686 4.188 1.00 93.88 103 ASN A CA 1
ATOM 860 C C . ASN A 1 103 ? -18.118 3.932 5.613 1.00 93.88 103 ASN A C 1
ATOM 862 O O . ASN A 1 103 ? -18.496 3.220 6.537 1.00 93.88 103 ASN A O 1
ATOM 866 N N . GLY A 1 104 ? -17.245 4.918 5.814 1.00 93.62 104 GLY A N 1
ATOM 867 C CA . GLY A 1 104 ? -16.621 5.252 7.100 1.00 93.62 104 GLY A CA 1
ATOM 868 C C . GLY A 1 104 ? -15.398 4.403 7.475 1.00 93.62 104 GLY A C 1
ATOM 869 O O . GLY A 1 104 ? -14.681 4.743 8.417 1.00 93.62 104 GLY A O 1
ATOM 870 N N . PHE A 1 105 ? -15.108 3.324 6.746 1.00 93.69 105 PHE A N 1
ATOM 871 C CA . PHE A 1 105 ? -13.998 2.403 7.021 1.00 93.69 105 PHE A CA 1
ATOM 872 C C . PHE A 1 105 ? -13.311 1.936 5.733 1.00 93.69 105 PHE A C 1
ATOM 874 O O . PHE A 1 105 ? -13.916 1.938 4.669 1.00 93.69 105 PHE A O 1
ATOM 881 N N . TYR A 1 106 ? -12.041 1.529 5.828 1.00 95.44 106 TYR A N 1
ATOM 882 C CA . TYR A 1 106 ? -11.318 0.888 4.721 1.00 95.44 106 TYR A CA 1
ATOM 883 C C . TYR A 1 106 ? -11.667 -0.612 4.625 1.00 95.44 106 TYR A C 1
ATOM 885 O O . TYR A 1 106 ? -12.022 -1.211 5.644 1.00 95.44 106 TYR A O 1
ATOM 893 N N . PRO A 1 107 ? -11.552 -1.238 3.438 1.00 94.81 107 PRO A N 1
ATOM 894 C CA . PRO A 1 107 ? -11.815 -2.670 3.267 1.00 94.81 107 PRO A CA 1
ATOM 895 C C . PRO A 1 107 ? -10.796 -3.523 4.029 1.00 94.81 107 PRO A C 1
ATOM 897 O O . PRO A 1 107 ? -9.614 -3.192 4.050 1.00 94.81 107 PRO A O 1
ATOM 900 N N . THR A 1 108 ? -11.214 -4.626 4.645 1.00 93.75 108 THR A N 1
ATOM 901 C CA . THR A 1 108 ? -10.321 -5.456 5.481 1.00 93.75 108 THR A CA 1
ATOM 902 C C . THR A 1 108 ? -9.225 -6.154 4.665 1.00 93.75 108 THR A C 1
ATOM 904 O O . THR A 1 108 ? -9.294 -6.226 3.440 1.00 93.75 108 THR A O 1
ATOM 907 N N . SER A 1 109 ? -8.201 -6.700 5.332 1.00 90.19 109 SER A N 1
ATOM 908 C CA . SER A 1 109 ? -7.157 -7.499 4.668 1.00 90.19 109 SER A CA 1
ATOM 909 C C . SER A 1 109 ? -7.727 -8.715 3.930 1.00 90.19 109 SER A C 1
ATOM 911 O O . SER A 1 109 ? -7.262 -9.033 2.843 1.00 90.19 109 SER A O 1
ATOM 913 N N . GLU A 1 110 ? -8.759 -9.354 4.489 1.00 90.62 110 GLU A N 1
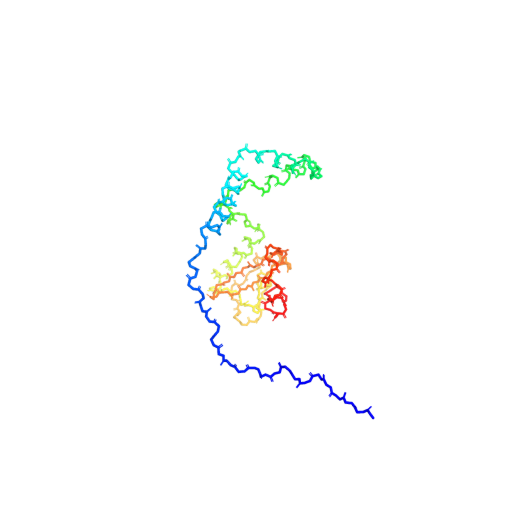ATOM 914 C CA . GLU A 1 110 ? -9.447 -10.502 3.881 1.00 90.62 110 GLU A CA 1
ATOM 915 C C . GLU A 1 110 ? -10.280 -10.109 2.656 1.00 90.62 110 GLU A C 1
ATOM 917 O O . GLU A 1 110 ? -10.339 -10.844 1.673 1.00 90.62 110 GLU A O 1
ATOM 922 N N . GLN A 1 111 ? -10.917 -8.935 2.697 1.00 92.31 111 GLN A N 1
ATOM 923 C CA . GLN A 1 111 ? -11.627 -8.372 1.547 1.00 92.31 111 GLN A CA 1
ATOM 924 C C . GLN A 1 111 ? -10.652 -7.926 0.444 1.00 92.31 111 GLN A C 1
ATOM 926 O O . GLN A 1 111 ? -10.941 -8.061 -0.750 1.00 92.31 111 GLN A O 1
ATOM 931 N N . GLY A 1 112 ? -9.497 -7.394 0.850 1.00 92.31 112 GLY A N 1
ATOM 932 C CA . GLY A 1 112 ? -8.417 -6.952 -0.020 1.00 92.31 112 GLY A CA 1
ATOM 933 C C . GLY A 1 112 ? -8.819 -5.819 -0.967 1.00 92.31 112 GLY A C 1
ATOM 934 O O . GLY A 1 112 ? -9.828 -5.135 -0.790 1.00 92.31 112 GLY A O 1
ATOM 935 N N . LEU A 1 113 ? -8.026 -5.631 -2.027 1.00 93.75 113 LEU A N 1
ATOM 936 C CA . LEU A 1 113 ? -8.336 -4.638 -3.063 1.00 93.75 113 LEU A CA 1
ATOM 937 C C . LEU A 1 113 ? -9.595 -4.999 -3.857 1.00 93.75 113 LEU A C 1
ATOM 939 O O . LEU A 1 113 ? -10.236 -4.107 -4.401 1.00 93.75 113 LEU A O 1
ATOM 943 N N . ILE A 1 114 ? -9.984 -6.278 -3.901 1.00 92.81 114 ILE A N 1
ATOM 944 C CA . ILE A 1 114 ? -11.128 -6.768 -4.689 1.00 92.81 114 ILE A CA 1
ATOM 945 C C . ILE A 1 114 ? -12.432 -6.060 -4.286 1.00 92.81 114 ILE A C 1
ATOM 947 O O . ILE A 1 114 ? -13.286 -5.830 -5.146 1.00 92.81 114 ILE A O 1
ATOM 951 N N . ALA A 1 115 ? -12.543 -5.617 -3.028 1.00 93.75 115 ALA A N 1
ATOM 952 C CA . ALA A 1 115 ? -13.657 -4.808 -2.529 1.00 93.75 115 ALA A CA 1
ATOM 953 C C . ALA A 1 115 ? -13.883 -3.486 -3.290 1.00 93.75 115 ALA A C 1
ATOM 955 O O . ALA A 1 115 ? -14.977 -2.924 -3.234 1.00 93.75 115 ALA A O 1
ATOM 956 N N . LEU A 1 116 ? -12.877 -2.986 -4.015 1.00 94.62 116 LEU A N 1
ATOM 957 C CA . LEU A 1 116 ? -12.981 -1.772 -4.833 1.00 94.62 116 LEU A CA 1
ATOM 958 C C . LEU A 1 116 ? -13.634 -2.018 -6.201 1.00 94.62 116 LEU A C 1
ATOM 960 O O . LEU A 1 116 ? -14.133 -1.076 -6.815 1.00 94.62 116 LEU A O 1
ATOM 964 N N . VAL A 1 117 ? -13.627 -3.265 -6.684 1.00 94.88 117 VAL A N 1
ATOM 965 C CA . VAL A 1 117 ? -14.207 -3.657 -7.985 1.00 94.88 117 VAL A CA 1
ATOM 966 C C . VAL A 1 117 ? -15.543 -4.368 -7.794 1.00 94.88 117 VAL A C 1
ATOM 968 O O . VAL A 1 117 ? -16.484 -4.133 -8.550 1.00 94.88 117 VAL A O 1
ATOM 971 N N . LYS A 1 118 ? -15.654 -5.224 -6.772 1.00 94.06 118 LYS A N 1
ATOM 972 C CA . LYS A 1 118 ? -16.866 -5.990 -6.470 1.00 94.06 118 LYS A CA 1
ATOM 973 C C . LYS A 1 118 ? -17.282 -5.771 -5.023 1.00 94.06 118 LYS A C 1
ATOM 975 O O . LYS A 1 118 ? -16.448 -5.827 -4.125 1.00 94.06 118 LYS A O 1
ATOM 980 N N . LYS A 1 119 ? -18.587 -5.602 -4.798 1.00 93.50 119 LYS A N 1
ATOM 981 C CA . LYS A 1 119 ? -19.147 -5.453 -3.454 1.00 93.50 119 LYS A CA 1
ATOM 982 C C . LYS A 1 119 ? -18.756 -6.651 -2.573 1.00 93.50 119 LYS A C 1
ATOM 984 O O . LYS A 1 119 ? -19.096 -7.784 -2.936 1.00 93.50 119 LYS A O 1
ATOM 989 N N . PRO A 1 120 ? -18.070 -6.433 -1.438 1.00 93.50 120 PRO A N 1
ATOM 990 C CA . PRO A 1 120 ? -17.747 -7.512 -0.519 1.00 93.50 120 PRO A CA 1
ATOM 991 C C . PRO A 1 120 ? -19.009 -7.987 0.211 1.00 93.50 120 PRO A C 1
ATOM 993 O O . PRO A 1 120 ? -19.894 -7.200 0.550 1.00 93.50 120 PRO A O 1
ATOM 996 N N . VAL A 1 121 ? -19.080 -9.297 0.438 1.00 93.06 121 VAL A N 1
ATOM 997 C CA . VAL A 1 121 ? -20.157 -9.958 1.199 1.00 93.06 121 VAL A CA 1
ATOM 998 C C . VAL A 1 121 ? -19.740 -10.281 2.632 1.00 93.06 121 VAL A C 1
ATOM 1000 O O . VAL A 1 121 ? -20.582 -10.594 3.467 1.00 93.06 121 VAL A O 1
ATOM 1003 N N . THR A 1 122 ? -18.440 -10.213 2.919 1.00 91.69 122 THR A N 1
ATOM 1004 C CA . THR A 1 122 ? -17.892 -10.470 4.247 1.00 91.69 122 THR A CA 1
ATOM 1005 C C . THR A 1 122 ? -18.093 -9.252 5.150 1.00 91.69 122 THR A C 1
ATOM 1007 O O . THR A 1 122 ? -17.968 -8.118 4.679 1.00 91.69 122 THR A O 1
ATOM 1010 N N . PRO A 1 123 ? -18.393 -9.445 6.444 1.00 88.88 123 PRO A N 1
ATOM 1011 C CA . PRO A 1 123 ? -18.428 -8.351 7.406 1.00 88.88 123 PRO A CA 1
ATOM 1012 C C . PRO A 1 123 ? -17.052 -7.670 7.534 1.00 88.88 123 PRO A C 1
ATOM 1014 O O . PRO A 1 123 ? -16.041 -8.372 7.565 1.00 88.88 123 PRO A O 1
ATOM 1017 N N . PRO A 1 124 ? -16.982 -6.332 7.648 1.00 92.12 124 PRO A N 1
ATOM 1018 C CA . PRO A 1 124 ? -18.079 -5.367 7.594 1.00 92.12 124 PRO A CA 1
ATOM 1019 C C . PRO A 1 124 ? -18.603 -5.167 6.162 1.00 92.12 124 PRO A C 1
ATOM 1021 O O . PRO A 1 124 ? -17.842 -4.873 5.237 1.00 92.12 124 PRO A O 1
ATOM 1024 N N . VAL A 1 125 ? -19.923 -5.305 5.991 1.00 92.19 125 VAL A N 1
ATOM 1025 C CA . VAL A 1 125 ? -20.579 -5.154 4.685 1.00 92.19 125 VAL A CA 1
ATOM 1026 C C . VAL A 1 125 ? -20.851 -3.667 4.423 1.00 92.19 125 VAL A C 1
ATOM 1028 O O . VAL A 1 125 ? -21.534 -3.031 5.229 1.00 92.19 125 VAL A O 1
ATOM 1031 N N . PRO A 1 126 ? -20.356 -3.094 3.312 1.00 92.88 126 PRO A N 1
ATOM 1032 C CA . PRO A 1 126 ? -20.567 -1.690 2.989 1.00 92.88 126 PRO A CA 1
ATOM 1033 C C . PRO A 1 126 ? -22.028 -1.423 2.611 1.00 92.88 126 PRO A C 1
ATOM 1035 O O . PRO A 1 126 ? -22.628 -2.141 1.797 1.00 92.88 126 PRO A O 1
ATOM 1038 N N . GLN A 1 127 ? -22.598 -0.372 3.201 1.00 89.81 127 GLN A N 1
ATOM 1039 C CA . GLN A 1 127 ? -23.981 0.039 2.954 1.00 89.81 127 GLN A CA 1
ATOM 1040 C C . GLN A 1 127 ? -24.093 0.867 1.668 1.00 89.81 127 GLN A C 1
ATOM 1042 O O . GLN A 1 127 ? -24.945 0.570 0.831 1.00 89.81 127 GLN A O 1
ATOM 1047 N N . HIS A 1 128 ? -23.178 1.818 1.456 1.00 91.31 128 HIS A N 1
ATOM 1048 C CA . HIS A 1 128 ? -23.164 2.736 0.312 1.00 91.31 128 HIS A CA 1
ATOM 1049 C C . HIS A 1 128 ? -22.029 2.391 -0.659 1.00 91.31 128 HIS A C 1
ATOM 1051 O O . HIS A 1 128 ? -21.140 3.189 -0.930 1.00 91.31 128 HIS A O 1
ATOM 1057 N N . TRP A 1 129 ? -22.028 1.153 -1.157 1.00 95.31 129 TRP A N 1
ATOM 1058 C CA . TRP A 1 129 ? -20.988 0.690 -2.075 1.00 95.31 129 TRP A CA 1
ATOM 1059 C C . TRP A 1 129 ? -21.285 1.059 -3.530 1.00 95.31 129 TRP A C 1
ATOM 1061 O O . TRP A 1 129 ? -22.374 0.772 -4.034 1.00 95.31 129 TRP A O 1
ATOM 1071 N N . VAL A 1 130 ? -20.269 1.575 -4.220 1.00 93.69 130 VAL A N 1
ATOM 1072 C CA . VAL A 1 130 ? -20.229 1.760 -5.676 1.00 93.69 130 VAL A CA 1
ATOM 1073 C C . VAL A 1 130 ? -18.956 1.121 -6.251 1.00 93.69 130 VAL A C 1
ATOM 1075 O O . VAL A 1 130 ? -17.990 0.918 -5.517 1.00 93.69 130 VAL A O 1
ATOM 1078 N N . PRO A 1 131 ? -18.906 0.779 -7.549 1.00 93.38 131 PRO A N 1
ATOM 1079 C CA . PRO A 1 131 ? -17.663 0.327 -8.170 1.00 93.38 131 PRO A CA 1
ATOM 1080 C C . PRO A 1 131 ? -16.668 1.494 -8.286 1.00 93.38 131 PRO A C 1
ATOM 1082 O O . PRO A 1 131 ? -16.869 2.409 -9.083 1.00 93.38 131 PRO A O 1
ATOM 1085 N N . TYR A 1 132 ? -15.580 1.455 -7.511 1.00 93.12 132 TYR A N 1
ATOM 1086 C CA . TYR A 1 132 ? -14.556 2.512 -7.486 1.00 93.12 132 TYR A CA 1
ATOM 1087 C C . TYR A 1 132 ? -13.474 2.320 -8.553 1.00 93.12 132 TYR A C 1
ATOM 1089 O O . TYR A 1 132 ? -12.848 3.281 -8.997 1.00 93.12 132 TYR A O 1
ATOM 1097 N N . LEU A 1 133 ? -13.241 1.075 -8.975 1.00 93.88 133 LEU A N 1
ATOM 1098 C CA . LEU A 1 133 ? -12.274 0.723 -10.012 1.00 93.88 133 LEU A CA 1
ATOM 1099 C C . LEU A 1 133 ? -12.901 -0.228 -11.030 1.00 93.88 133 LEU A C 1
ATOM 1101 O O . LEU A 1 133 ? -13.714 -1.083 -10.688 1.00 93.88 133 LEU A O 1
ATOM 1105 N N . LYS A 1 134 ? -12.465 -0.119 -12.290 1.00 91.94 134 LYS A N 1
ATOM 1106 C CA . LYS A 1 134 ? -12.852 -1.064 -13.354 1.00 91.94 134 LYS A CA 1
ATOM 1107 C C . LYS A 1 134 ? -12.144 -2.408 -13.206 1.00 91.94 134 LYS A C 1
ATOM 1109 O O . LYS A 1 134 ? -12.733 -3.457 -13.429 1.00 91.94 134 LYS A O 1
ATOM 1114 N N . SER A 1 135 ? -10.862 -2.364 -12.862 1.00 90.06 135 SER A N 1
ATOM 1115 C CA . SER A 1 135 ? -9.998 -3.534 -12.749 1.00 90.06 135 SER A CA 1
ATOM 1116 C C . SER A 1 135 ? -8.804 -3.207 -11.868 1.00 90.06 135 SER A C 1
ATOM 1118 O O . SER A 1 135 ? -8.288 -2.089 -11.927 1.00 90.06 135 SER A O 1
ATOM 1120 N N . ILE A 1 136 ? -8.324 -4.194 -11.120 1.00 88.56 136 ILE A N 1
ATOM 1121 C CA . ILE A 1 136 ? -7.106 -4.083 -10.316 1.00 88.56 136 ILE A CA 1
ATOM 1122 C C . ILE A 1 136 ? -6.024 -4.934 -10.983 1.00 88.56 136 ILE A C 1
ATOM 1124 O O . ILE A 1 136 ? -6.302 -6.083 -11.333 1.00 88.56 136 ILE A O 1
ATOM 1128 N N . PRO A 1 137 ? -4.805 -4.411 -11.189 1.00 87.81 137 PRO A N 1
ATOM 1129 C CA . PRO A 1 137 ? -3.698 -5.228 -11.667 1.00 87.81 137 PRO A CA 1
ATOM 1130 C C . PRO A 1 137 ? -3.291 -6.240 -10.590 1.00 87.81 137 PRO A C 1
ATOM 1132 O O . PRO A 1 137 ? -3.154 -5.877 -9.425 1.00 87.81 137 PRO A O 1
ATOM 1135 N N . ALA A 1 138 ? -3.057 -7.492 -10.986 1.00 84.62 138 ALA A N 1
ATOM 1136 C CA . ALA A 1 138 ? -2.717 -8.583 -10.066 1.00 84.62 138 ALA A CA 1
ATOM 1137 C C . ALA A 1 138 ? -1.403 -8.368 -9.292 1.00 84.62 138 ALA A C 1
ATOM 1139 O O . ALA A 1 138 ? -1.174 -9.023 -8.281 1.00 84.62 138 ALA A O 1
ATOM 1140 N N . SER A 1 139 ? -0.549 -7.452 -9.755 1.00 87.19 139 SER A N 1
ATOM 1141 C CA . SER A 1 139 ? 0.687 -7.085 -9.073 1.00 87.19 139 SER A CA 1
ATOM 1142 C C . SER A 1 139 ? 0.459 -6.300 -7.782 1.00 87.19 139 SER A C 1
ATOM 1144 O O . SER A 1 139 ? 1.342 -6.296 -6.938 1.00 87.19 139 SER A O 1
ATOM 1146 N N . TYR A 1 140 ? -0.688 -5.645 -7.588 1.00 90.25 140 TYR A N 1
ATOM 1147 C CA . TYR A 1 140 ? -0.914 -4.829 -6.393 1.00 90.25 140 TYR A CA 1
ATOM 1148 C C . TYR A 1 140 ? -1.618 -5.613 -5.290 1.00 90.25 140 TYR A C 1
ATOM 1150 O O . TYR A 1 140 ? -2.559 -6.370 -5.544 1.00 90.25 140 TYR A O 1
ATOM 1158 N N . ARG A 1 141 ? -1.219 -5.367 -4.039 1.00 90.19 141 ARG A N 1
ATOM 1159 C CA . ARG A 1 141 ? -1.835 -5.985 -2.857 1.00 90.19 141 ARG A CA 1
ATOM 1160 C C . ARG A 1 141 ? -2.071 -4.958 -1.749 1.00 90.19 141 ARG A C 1
ATOM 1162 O O . ARG A 1 141 ? -1.307 -4.007 -1.596 1.00 90.19 141 AR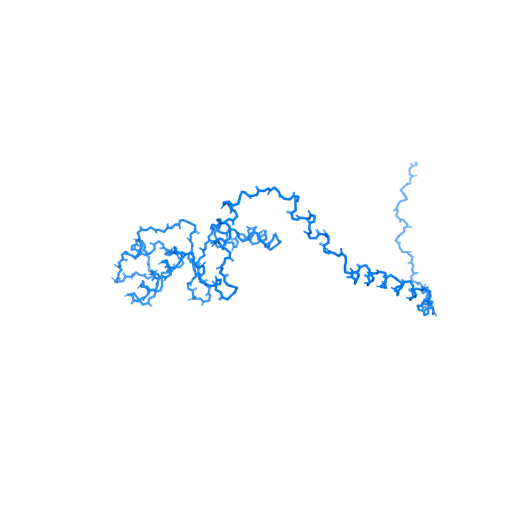G A O 1
ATOM 1169 N N . LEU A 1 142 ? -3.152 -5.145 -0.988 1.00 91.12 142 LEU A N 1
ATOM 1170 C CA . LEU A 1 142 ? -3.481 -4.332 0.186 1.00 91.12 142 LEU A CA 1
ATOM 1171 C C . LEU A 1 142 ? -2.920 -4.994 1.442 1.00 91.12 142 LEU A C 1
ATOM 1173 O O . LEU A 1 142 ? -3.257 -6.137 1.741 1.00 91.12 142 LEU A O 1
ATOM 1177 N N . VAL A 1 143 ? -2.110 -4.254 2.191 1.00 90.31 143 VAL A N 1
ATOM 1178 C CA . VAL A 1 143 ? -1.522 -4.689 3.460 1.00 90.31 143 VAL A CA 1
ATOM 1179 C C . VAL A 1 143 ? -1.841 -3.663 4.536 1.00 90.31 143 VAL A C 1
ATOM 1181 O O . VAL A 1 143 ? -1.935 -2.466 4.272 1.00 90.31 143 VAL A O 1
ATOM 1184 N N . TYR A 1 144 ? -1.999 -4.126 5.769 1.00 90.19 144 TYR A N 1
ATOM 1185 C CA . TYR A 1 144 ? -2.232 -3.265 6.919 1.00 90.19 144 TYR A CA 1
ATOM 1186 C C . TYR A 1 144 ? -0.985 -3.187 7.790 1.00 90.19 144 TYR A C 1
ATOM 1188 O O . TYR A 1 144 ? -0.504 -4.199 8.291 1.00 90.19 144 TYR A O 1
ATOM 1196 N N . TYR A 1 145 ? -0.486 -1.971 8.015 1.00 85.88 145 TYR A N 1
ATOM 1197 C CA . TYR A 1 145 ? 0.601 -1.715 8.959 1.00 85.88 145 TYR 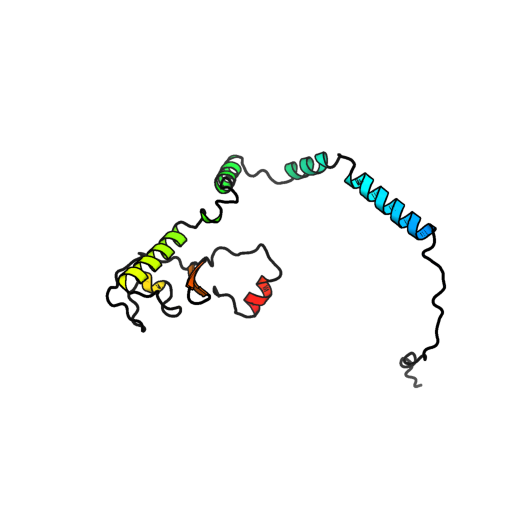A CA 1
ATOM 1198 C C . TYR A 1 145 ? 0.153 -0.689 9.994 1.00 85.88 145 TYR A C 1
ATOM 1200 O O . TYR A 1 145 ? -0.225 0.429 9.638 1.00 85.88 145 TYR A O 1
ATOM 1208 N N . LYS A 1 146 ? 0.184 -1.061 11.281 1.00 88.56 146 LYS A N 1
ATOM 1209 C CA . LYS A 1 146 ? -0.297 -0.217 12.394 1.00 88.56 146 LYS A CA 1
ATOM 1210 C C . LYS A 1 146 ? -1.709 0.345 12.132 1.00 88.56 146 LYS A C 1
ATOM 1212 O O . LYS A 1 146 ? -1.933 1.545 12.269 1.00 88.56 146 LYS A O 1
ATOM 1217 N N . ASN A 1 147 ? -2.636 -0.514 11.696 1.00 87.50 147 ASN A N 1
ATOM 1218 C CA . ASN A 1 147 ? -4.017 -0.167 11.314 1.00 87.50 147 ASN A CA 1
ATOM 1219 C C . ASN A 1 147 ? -4.151 0.886 10.197 1.00 87.50 147 ASN A C 1
ATOM 1221 O O . ASN A 1 147 ? -5.216 1.481 10.032 1.00 87.50 147 ASN A O 1
ATOM 1225 N N . LYS A 1 148 ? -3.098 1.119 9.408 1.00 89.44 148 LYS A N 1
ATOM 1226 C CA . LYS A 1 148 ? -3.149 1.972 8.217 1.00 89.44 148 LYS A CA 1
ATOM 1227 C C . LYS A 1 148 ? -3.080 1.101 6.960 1.00 89.44 148 LYS A C 1
ATOM 1229 O O . LYS A 1 148 ? -2.167 0.272 6.882 1.00 89.44 148 LYS A O 1
ATOM 1234 N N . PRO A 1 149 ? -3.998 1.277 5.991 1.00 92.38 149 PRO A N 1
ATOM 1235 C CA . PRO A 1 149 ? -3.910 0.574 4.721 1.00 92.38 149 PRO A CA 1
ATOM 1236 C C . PRO A 1 149 ? -2.689 1.068 3.942 1.00 92.38 149 PRO A C 1
ATOM 1238 O O . PRO A 1 149 ? -2.395 2.265 3.905 1.00 92.38 149 PRO A O 1
ATOM 1241 N N . ARG A 1 150 ? -1.967 0.138 3.329 1.00 90.94 150 ARG A N 1
ATOM 1242 C CA . ARG A 1 150 ? -0.832 0.392 2.443 1.00 90.94 150 ARG A CA 1
ATOM 1243 C C . ARG A 1 150 ? -0.992 -0.478 1.211 1.00 90.94 150 ARG A C 1
ATOM 1245 O O . ARG A 1 150 ? -1.278 -1.668 1.323 1.00 90.94 150 ARG A O 1
ATOM 1252 N N . VAL A 1 151 ? -0.820 0.126 0.046 1.00 90.19 151 VAL A N 1
ATOM 1253 C CA . VAL A 1 151 ? -0.819 -0.595 -1.224 1.00 90.19 151 VAL A CA 1
ATOM 1254 C C . VAL A 1 151 ? 0.632 -0.844 -1.597 1.00 90.19 151 VAL A C 1
ATOM 1256 O O . VAL A 1 151 ? 1.432 0.090 -1.616 1.00 90.19 151 VAL A O 1
ATOM 1259 N N . ILE A 1 152 ? 0.970 -2.104 -1.838 1.00 87.25 152 ILE A N 1
ATOM 1260 C CA . ILE A 1 152 ? 2.302 -2.520 -2.275 1.00 87.25 152 ILE A CA 1
ATOM 1261 C C . ILE A 1 152 ? 2.229 -3.008 -3.719 1.00 87.25 152 ILE A C 1
ATOM 1263 O O . ILE A 1 152 ? 1.244 -3.641 -4.107 1.00 87.25 152 ILE A O 1
ATOM 1267 N N . ASP A 1 153 ? 3.261 -2.702 -4.503 1.00 86.50 153 ASP A N 1
ATOM 1268 C CA . ASP A 1 153 ? 3.446 -3.259 -5.839 1.00 86.50 153 ASP A CA 1
ATOM 1269 C C . ASP A 1 153 ? 4.389 -4.464 -5.766 1.00 86.50 153 ASP A C 1
ATOM 1271 O O . ASP A 1 153 ? 5.582 -4.326 -5.506 1.00 86.50 153 ASP A O 1
ATOM 1275 N N . CYS A 1 154 ? 3.845 -5.652 -5.999 1.00 83.31 154 CYS A N 1
ATOM 1276 C CA . CYS A 1 154 ? 4.578 -6.911 -6.026 1.00 83.31 154 CYS A CA 1
ATOM 1277 C C . CYS A 1 154 ? 5.313 -7.153 -7.357 1.00 83.31 154 CYS A C 1
ATOM 1279 O O . CYS A 1 154 ? 6.039 -8.138 -7.468 1.00 83.31 154 CYS A O 1
ATOM 1281 N N . SER A 1 155 ? 5.134 -6.301 -8.377 1.00 75.81 155 SER A N 1
ATOM 1282 C CA . SER A 1 155 ? 5.886 -6.401 -9.639 1.00 75.81 155 SER A CA 1
ATOM 1283 C C . SER A 1 155 ? 7.280 -5.776 -9.559 1.00 75.81 155 SER A C 1
ATOM 1285 O O . SER A 1 155 ? 8.187 -6.200 -10.278 1.00 75.81 155 SER A O 1
ATOM 1287 N N . VAL A 1 156 ? 7.476 -4.808 -8.658 1.00 68.44 156 VAL A N 1
ATOM 1288 C CA . VAL A 1 156 ? 8.770 -4.162 -8.430 1.00 68.44 156 VAL A CA 1
ATOM 1289 C C . VAL A 1 156 ? 9.545 -4.976 -7.395 1.00 68.44 156 VAL A C 1
ATOM 1291 O O . VAL A 1 156 ? 9.442 -4.770 -6.184 1.00 68.44 156 VAL A O 1
ATOM 1294 N N . SER A 1 157 ? 10.330 -5.939 -7.884 1.00 54.50 157 SER A N 1
ATOM 1295 C CA . SER A 1 157 ? 11.322 -6.633 -7.063 1.00 54.50 157 SER A CA 1
ATOM 1296 C C . SER A 1 157 ? 12.299 -5.591 -6.517 1.00 54.50 157 SER A C 1
ATOM 1298 O O . SER A 1 157 ? 13.018 -4.963 -7.287 1.00 54.50 157 SER A O 1
ATOM 1300 N N . HIS A 1 158 ? 12.314 -5.381 -5.200 1.00 53.19 158 HIS A N 1
ATOM 1301 C CA . HIS A 1 158 ? 13.360 -4.611 -4.524 1.00 53.19 158 HIS A CA 1
ATOM 1302 C C . HIS A 1 158 ? 14.627 -5.482 -4.487 1.00 53.19 158 HIS A C 1
ATOM 1304 O O . HIS A 1 158 ? 14.992 -6.067 -3.471 1.00 53.19 158 HIS A O 1
ATOM 1310 N N . ASN A 1 159 ? 15.241 -5.672 -5.651 1.00 52.19 159 ASN A N 1
ATOM 1311 C CA . ASN A 1 159 ? 16.369 -6.572 -5.901 1.00 52.19 159 ASN A CA 1
ATOM 1312 C C . ASN A 1 159 ? 17.739 -5.937 -5.593 1.00 52.19 159 ASN A C 1
ATOM 1314 O O . ASN A 1 159 ? 18.778 -6.500 -5.930 1.00 52.19 159 ASN A O 1
ATOM 1318 N N . ASN A 1 160 ? 17.759 -4.791 -4.913 1.00 50.84 160 ASN A N 1
ATOM 1319 C CA . ASN A 1 160 ? 18.965 -4.056 -4.539 1.00 50.84 160 ASN A CA 1
ATOM 1320 C C . ASN A 1 160 ? 19.465 -4.297 -3.096 1.00 50.84 160 ASN A C 1
ATOM 1322 O O . ASN A 1 160 ? 20.506 -3.751 -2.744 1.00 50.84 160 ASN A O 1
ATOM 1326 N N . GLU A 1 161 ? 18.847 -5.184 -2.302 1.00 48.56 161 GLU A N 1
ATOM 1327 C CA . GLU A 1 161 ? 19.434 -5.692 -1.042 1.00 48.56 161 GLU A CA 1
ATOM 1328 C C . GLU A 1 161 ? 19.394 -7.230 -0.967 1.00 48.56 161 GLU A C 1
ATOM 1330 O O . GLU A 1 161 ? 18.534 -7.852 -0.345 1.00 48.56 161 GLU A O 1
ATOM 1335 N N . ILE A 1 162 ? 20.365 -7.865 -1.630 1.00 53.38 162 ILE A N 1
ATOM 1336 C CA . ILE A 1 162 ? 20.414 -9.317 -1.898 1.00 53.38 162 ILE A CA 1
ATOM 1337 C C . ILE A 1 162 ? 20.529 -10.193 -0.626 1.00 53.38 162 ILE A C 1
ATOM 1339 O O . ILE A 1 162 ? 20.275 -11.396 -0.680 1.00 53.38 162 ILE A O 1
ATOM 1343 N N . TRP A 1 163 ? 20.857 -9.636 0.544 1.00 53.91 163 TRP A N 1
ATOM 1344 C CA . TRP A 1 163 ? 21.132 -10.436 1.747 1.00 53.91 163 TRP A CA 1
ATOM 1345 C C . TRP A 1 163 ? 19.981 -10.516 2.765 1.00 53.91 163 TRP A C 1
ATOM 1347 O O . TRP A 1 163 ? 19.907 -11.508 3.487 1.00 53.91 163 TRP A O 1
ATOM 1357 N N . PHE A 1 164 ? 19.051 -9.553 2.804 1.00 51.03 164 PHE A N 1
ATOM 1358 C CA . PHE A 1 164 ? 17.892 -9.611 3.715 1.00 51.03 164 PHE A CA 1
ATOM 1359 C C . PHE A 1 164 ? 16.663 -10.296 3.093 1.00 51.03 164 PHE A C 1
ATOM 1361 O O . PHE A 1 164 ? 15.892 -10.942 3.803 1.00 51.03 164 PHE A O 1
ATOM 1368 N N . MET A 1 165 ? 16.506 -10.227 1.766 1.00 52.94 165 MET A N 1
ATOM 1369 C CA . MET A 1 165 ? 15.305 -10.720 1.071 1.00 52.94 165 MET A CA 1
ATOM 1370 C C . MET A 1 165 ? 15.215 -12.254 1.004 1.00 52.94 165 MET A C 1
ATOM 1372 O O . MET A 1 165 ? 14.118 -12.802 0.980 1.00 52.94 165 MET A O 1
ATOM 1376 N N . ASN A 1 166 ? 16.346 -12.972 1.066 1.00 57.47 166 ASN A N 1
ATOM 1377 C CA . ASN A 1 166 ? 16.331 -14.440 1.053 1.00 57.47 166 ASN A CA 1
ATOM 1378 C C . ASN A 1 166 ? 15.690 -15.038 2.309 1.00 57.47 166 ASN A C 1
ATOM 1380 O O . ASN A 1 166 ? 15.061 -16.083 2.215 1.00 57.47 166 ASN A O 1
ATOM 1384 N N . ILE A 1 167 ? 15.821 -14.390 3.471 1.00 63.75 167 ILE A N 1
ATOM 1385 C CA . ILE A 1 167 ? 15.266 -14.912 4.727 1.00 63.75 167 ILE A CA 1
ATOM 1386 C C . ILE A 1 167 ? 13.756 -14.671 4.793 1.00 63.75 167 ILE A C 1
ATOM 1388 O O . ILE A 1 167 ? 13.018 -15.580 5.156 1.00 63.75 167 ILE A O 1
ATOM 1392 N N . VAL A 1 168 ? 13.276 -13.480 4.420 1.00 64.44 168 VAL A N 1
ATOM 1393 C CA . VAL A 1 168 ? 11.836 -13.153 4.462 1.00 64.44 168 VAL A CA 1
ATOM 1394 C C . VAL A 1 168 ? 11.046 -14.054 3.507 1.00 64.44 168 VAL A C 1
ATOM 1396 O O . VAL A 1 168 ? 10.012 -14.604 3.899 1.00 64.44 168 VAL A O 1
ATOM 1399 N N . GLN A 1 169 ? 11.599 -14.309 2.317 1.00 61.34 169 GLN A N 1
ATOM 1400 C CA . GLN A 1 169 ? 11.009 -15.215 1.337 1.00 61.34 169 GLN A CA 1
ATOM 1401 C C . GLN A 1 169 ? 11.049 -16.685 1.784 1.00 61.34 169 GLN A C 1
ATOM 1403 O O . GLN A 1 169 ? 10.057 -17.396 1.623 1.00 61.34 169 GLN A O 1
ATOM 1408 N N . TRP A 1 170 ? 12.139 -17.142 2.418 1.00 59.22 170 TRP A N 1
ATOM 1409 C CA . TRP A 1 170 ? 12.223 -18.494 3.000 1.00 59.22 170 TRP A CA 1
ATOM 1410 C C . TRP A 1 170 ? 11.266 -18.712 4.173 1.00 59.22 170 TRP A C 1
ATOM 1412 O O . TRP A 1 170 ? 10.741 -19.808 4.353 1.00 59.22 170 TRP A O 1
ATOM 1422 N N . LEU A 1 171 ? 11.049 -17.678 4.986 1.00 73.44 171 LEU A N 1
ATOM 1423 C CA . LEU A 1 171 ? 10.138 -17.725 6.128 1.00 73.44 171 LEU A CA 1
ATOM 1424 C C . LEU A 1 171 ? 8.664 -17.575 5.717 1.00 73.44 171 LEU A C 1
ATOM 1426 O O . LEU A 1 171 ? 7.796 -17.639 6.585 1.00 73.44 171 LEU A O 1
ATOM 1430 N N . GLY A 1 172 ? 8.369 -17.369 4.426 1.00 66.38 172 GLY A N 1
ATOM 1431 C CA . GLY A 1 172 ? 7.004 -17.153 3.940 1.00 66.38 172 GLY A CA 1
ATOM 1432 C C . GLY A 1 172 ? 6.356 -15.892 4.517 1.00 66.38 172 GLY A C 1
ATOM 1433 O O . GLY A 1 172 ? 5.138 -15.825 4.644 1.00 66.38 172 GLY A O 1
ATOM 1434 N N . LEU A 1 173 ? 7.168 -14.907 4.912 1.00 71.12 173 LEU A N 1
ATOM 1435 C CA . LEU A 1 173 ? 6.708 -13.651 5.512 1.00 71.12 173 LEU A CA 1
ATOM 1436 C C . LEU A 1 173 ? 6.484 -12.553 4.465 1.00 71.12 173 LEU A C 1
ATOM 1438 O O . LEU A 1 173 ? 6.100 -11.436 4.818 1.00 71.12 173 LEU A O 1
ATOM 1442 N N . ASP A 1 174 ? 6.725 -12.857 3.189 1.00 69.38 174 ASP A N 1
ATOM 1443 C CA . ASP A 1 174 ? 6.519 -11.910 2.107 1.00 69.38 174 ASP A CA 1
ATOM 1444 C C . ASP A 1 174 ? 5.032 -11.618 1.938 1.00 69.38 174 ASP A C 1
ATOM 1446 O O . ASP A 1 174 ? 4.247 -12.520 1.639 1.00 69.38 174 ASP A O 1
ATOM 1450 N N . PRO A 1 175 ? 4.621 -10.344 2.020 1.00 66.69 175 PRO A N 1
ATOM 1451 C CA . PRO A 1 175 ? 3.228 -9.989 1.851 1.00 66.69 175 PRO A CA 1
ATOM 1452 C C . PRO A 1 175 ? 2.742 -10.219 0.423 1.00 66.69 175 PRO A C 1
ATOM 1454 O O . PRO A 1 175 ? 1.549 -10.074 0.223 1.00 66.69 175 PRO A O 1
ATOM 1457 N N . CYS A 1 176 ? 3.614 -10.537 -0.543 1.00 73.69 176 CYS A N 1
ATOM 1458 C CA . CYS A 1 176 ? 3.314 -10.745 -1.963 1.00 73.69 176 CYS A CA 1
ATOM 1459 C C . CYS A 1 176 ? 3.278 -12.218 -2.406 1.00 73.69 176 CYS A C 1
ATOM 1461 O O . CYS A 1 176 ? 2.772 -12.483 -3.499 1.00 73.69 176 CYS A O 1
ATOM 1463 N N . ASN A 1 177 ? 3.787 -13.146 -1.589 1.00 65.19 177 ASN A N 1
ATOM 1464 C CA . ASN A 1 177 ? 3.750 -14.589 -1.858 1.00 65.19 177 ASN A CA 1
ATOM 1465 C C . ASN A 1 177 ? 2.526 -15.244 -1.197 1.00 65.19 177 ASN A C 1
ATOM 1467 O O . ASN A 1 177 ? 1.807 -14.517 -0.465 1.00 65.19 177 ASN A O 1
#

Sequence (177 aa):
MSIRSWEYWVHAPLRNIFYHEKGFTMIEILLVIIIFIFFIVIFALPGYKLYHKWFSEASSPITKEQQQMIQSKQTIEPALVDDVKDAKLLAIENALNFYKLDNGFYPTSEQGLIALVKKPVTPPVPQHWVPYLKSIPASYRLVYYKNKPRVIDCSVSHNNEIWFMNIVQWLGLDPCN

Radius of gyration: 32.1 Å; chains: 1; bounding box: 84×71×62 Å

Secondary structure (DSSP, 8-state):
---------S-PPP---------S-HHHHHHHHHHHHHHHHHHHSTTTHHHHHHHTTSS----HHHHHHHHTTT-S-TT-TTT---HHHHHHHHHHHHHHHHHSSPPPTTTTGGGGTS---SSSPPSS-----S---TTEEEEEETTEEEEEESSS--TT-TTTHHHHHHTT--TT-

pLDDT: mean 73.19, std 17.81, range [39.72, 95.62]

Organism: NCBI:txid91822